Protein AF-A0A2P2KNF9-F1 (afdb_monomer_lite)

Sequence (107 aa):
MLKNIFIEVKRKFETALGILKKEKITIDPEDPAAVAQYAKVMKTIREKADLFSESQRIKYTIDTRTKDIPDARAYLTTLREIRIKYALSFYFLVSALFMLLVLHLRP

Structure (mmCIF, N/CA/C/O backbone):
data_AF-A0A2P2KNF9-F1
#
_entry.id   AF-A0A2P2KNF9-F1
#
loop_
_atom_site.group_PDB
_atom_site.id
_atom_site.type_symbol
_atom_site.label_atom_id
_atom_site.label_alt_id
_atom_site.label_comp_id
_atom_site.label_asym_id
_atom_site.label_entity_id
_atom_site.label_seq_id
_atom_site.pdbx_PDB_ins_code
_atom_site.Cartn_x
_atom_site.Cartn_y
_atom_site.Cartn_z
_atom_site.occupancy
_atom_site.B_iso_or_equiv
_atom_site.auth_seq_id
_atom_site.auth_comp_id
_atom_site.auth_asym_id
_atom_site.auth_atom_id
_atom_site.pdbx_PDB_model_num
ATOM 1 N N . MET A 1 1 ? -10.890 1.044 -20.420 1.00 74.69 1 MET A N 1
ATOM 2 C CA . MET A 1 1 ? -9.802 0.661 -19.490 1.00 74.69 1 MET A CA 1
ATOM 3 C C . MET A 1 1 ? -9.817 1.481 -18.193 1.00 74.69 1 MET A C 1
ATOM 5 O O . MET A 1 1 ? -9.957 0.883 -17.136 1.00 74.69 1 MET A O 1
ATOM 9 N N . LEU A 1 2 ? -9.790 2.823 -18.246 1.00 88.62 2 LEU A N 1
ATOM 10 C CA . LEU A 1 2 ? -9.800 3.697 -17.050 1.00 88.62 2 LEU A CA 1
ATOM 11 C C . LEU A 1 2 ? -11.006 3.503 -16.112 1.00 88.62 2 LEU A C 1
ATOM 13 O O . LEU A 1 2 ? -10.837 3.505 -14.899 1.00 88.62 2 LEU A O 1
ATOM 17 N N . LYS A 1 3 ? -12.210 3.278 -16.657 1.00 89.25 3 LYS A N 1
ATOM 18 C CA . LYS A 1 3 ? -13.431 3.045 -15.860 1.00 89.25 3 LYS A CA 1
ATOM 19 C C . LYS A 1 3 ? -13.297 1.849 -14.907 1.00 89.25 3 LYS A C 1
ATOM 21 O O . LYS A 1 3 ? -13.719 1.940 -13.762 1.00 89.25 3 LYS A O 1
ATOM 26 N N . ASN A 1 4 ? -12.679 0.756 -15.358 1.00 91.12 4 ASN A N 1
ATOM 27 C CA . ASN A 1 4 ? -12.511 -0.448 -14.539 1.00 91.12 4 ASN A CA 1
ATOM 28 C C . ASN A 1 4 ? -11.474 -0.219 -13.433 1.00 91.12 4 ASN A C 1
ATOM 30 O O . ASN A 1 4 ? -11.724 -0.583 -12.290 1.00 91.12 4 ASN A O 1
ATOM 34 N N . ILE A 1 5 ? -10.369 0.467 -13.754 1.00 91.19 5 ILE A N 1
ATOM 35 C CA . ILE A 1 5 ? -9.349 0.869 -12.773 1.00 91.19 5 ILE A CA 1
ATOM 36 C C . ILE A 1 5 ? -9.969 1.778 -11.706 1.00 91.19 5 ILE A C 1
ATOM 38 O O . ILE A 1 5 ? -9.765 1.570 -10.516 1.00 91.19 5 ILE A O 1
ATOM 42 N N . PHE A 1 6 ? -10.776 2.759 -12.117 1.00 93.75 6 PHE A N 1
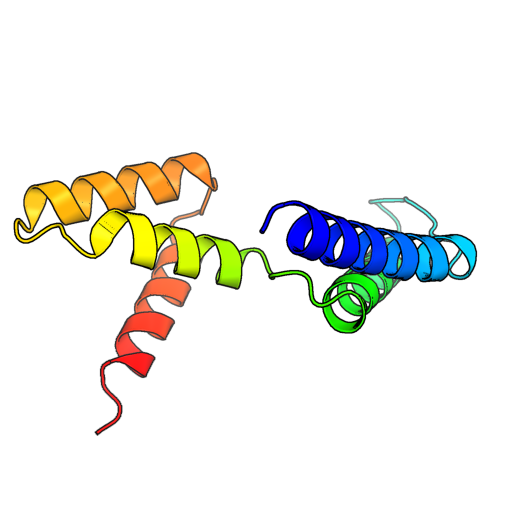ATOM 43 C CA . PHE A 1 6 ? -11.463 3.650 -11.186 1.00 93.75 6 PHE A CA 1
ATOM 44 C C . PHE A 1 6 ? -12.398 2.887 -10.239 1.00 93.75 6 PHE A C 1
ATOM 46 O O . PHE A 1 6 ? -12.366 3.125 -9.034 1.00 93.75 6 PHE A O 1
ATOM 53 N N . ILE A 1 7 ? -13.203 1.955 -10.762 1.00 95.62 7 ILE A N 1
ATOM 54 C CA . ILE A 1 7 ? -14.100 1.124 -9.944 1.00 95.62 7 ILE A CA 1
ATOM 55 C C . ILE A 1 7 ? -13.297 0.289 -8.942 1.00 95.62 7 ILE A C 1
ATOM 57 O O . ILE A 1 7 ? -13.676 0.206 -7.774 1.00 95.62 7 ILE A O 1
ATOM 61 N N . GLU A 1 8 ? -12.178 -0.295 -9.370 1.00 93.75 8 GLU A N 1
ATOM 62 C CA . GLU A 1 8 ? -11.312 -1.070 -8.486 1.00 93.75 8 GLU A CA 1
ATOM 63 C C . GLU A 1 8 ? -10.733 -0.201 -7.362 1.00 93.75 8 GLU A C 1
ATOM 65 O O . GLU A 1 8 ? -10.887 -0.543 -6.189 1.00 93.75 8 GLU A O 1
ATOM 70 N N . VAL A 1 9 ? -10.132 0.945 -7.697 1.00 93.88 9 VAL A N 1
ATOM 71 C CA . VAL A 1 9 ? -9.556 1.880 -6.716 1.00 93.88 9 VAL A CA 1
ATOM 72 C C . VAL A 1 9 ? -10.624 2.378 -5.745 1.00 93.88 9 VAL A C 1
ATOM 74 O O . VAL A 1 9 ? -10.400 2.366 -4.533 1.00 93.88 9 VAL A O 1
ATOM 77 N N . LYS A 1 10 ? -11.805 2.750 -6.254 1.00 95.44 10 LYS A N 1
ATOM 78 C CA . LYS A 1 10 ? -12.942 3.175 -5.432 1.00 95.44 10 LYS A CA 1
ATOM 79 C C . LYS A 1 10 ? -13.345 2.082 -4.442 1.00 95.44 10 LYS A C 1
ATOM 81 O O . LYS A 1 10 ? -13.464 2.364 -3.254 1.00 95.44 10 LYS A O 1
ATOM 86 N N . ARG A 1 11 ? -13.474 0.832 -4.898 1.00 96.69 11 ARG A N 1
ATOM 87 C CA . ARG A 1 11 ? -13.805 -0.311 -4.034 1.00 96.69 11 ARG A CA 1
ATOM 88 C C . ARG A 1 11 ? -12.759 -0.510 -2.933 1.00 96.69 11 ARG A C 1
ATOM 90 O O . ARG A 1 11 ? -13.128 -0.681 -1.775 1.00 96.69 11 ARG A O 1
ATOM 97 N N . LYS A 1 12 ? -11.461 -0.469 -3.266 1.00 95.50 12 LYS A N 1
ATOM 98 C CA . LYS A 1 12 ? -10.376 -0.608 -2.271 1.00 95.50 12 LYS A CA 1
ATOM 99 C C . LYS A 1 12 ? -10.440 0.511 -1.222 1.00 95.50 12 LYS A C 1
ATOM 101 O O . LYS A 1 12 ? -10.319 0.246 -0.026 1.00 95.50 12 LYS A O 1
ATOM 106 N N . PHE A 1 13 ? -10.700 1.743 -1.660 1.00 95.31 13 PHE A N 1
ATOM 107 C CA . PHE A 1 13 ? -10.858 2.905 -0.785 1.00 95.31 13 PHE A CA 1
ATOM 108 C C . PHE A 1 13 ? -12.078 2.793 0.142 1.00 95.31 13 PHE A C 1
ATOM 110 O O . PHE A 1 13 ? -11.958 2.998 1.351 1.00 95.31 13 PHE A O 1
ATOM 117 N N . GLU A 1 14 ? -13.240 2.416 -0.394 1.00 96.94 14 GLU A N 1
ATOM 118 C CA . GLU A 1 14 ? -14.473 2.239 0.382 1.00 96.94 14 GLU A CA 1
ATOM 119 C C . GLU A 1 14 ? -14.333 1.133 1.436 1.00 96.94 14 GLU A C 1
ATOM 121 O O . GLU A 1 14 ? -14.746 1.327 2.582 1.00 96.94 14 GLU A O 1
ATOM 126 N N . THR A 1 15 ? -13.684 0.014 1.097 1.00 96.62 15 THR A N 1
ATOM 127 C CA . THR A 1 15 ? -13.386 -1.060 2.056 1.00 96.62 15 THR A CA 1
ATOM 128 C C . THR A 1 15 ? -12.510 -0.565 3.207 1.00 96.62 15 THR A C 1
ATOM 130 O O . THR A 1 15 ? -12.816 -0.832 4.371 1.00 96.62 15 THR A O 1
ATOM 133 N N . ALA A 1 16 ? -11.446 0.187 2.906 1.00 94.44 16 ALA A N 1
ATOM 134 C CA . ALA A 1 16 ? -10.560 0.746 3.925 1.00 94.44 16 ALA A CA 1
ATOM 135 C C . ALA A 1 16 ? -11.303 1.726 4.849 1.00 94.44 16 ALA A C 1
ATOM 137 O O . ALA A 1 16 ? -11.242 1.590 6.073 1.00 94.44 16 ALA A O 1
ATOM 138 N N . LEU A 1 17 ? -12.069 2.662 4.276 1.00 94.50 17 LEU A N 1
ATOM 139 C CA . LEU A 1 17 ? -12.884 3.603 5.048 1.00 94.50 17 LEU A CA 1
ATOM 140 C C . LEU A 1 17 ? -13.927 2.897 5.917 1.00 94.50 17 LEU A C 1
ATOM 142 O O . LEU A 1 17 ? -14.155 3.307 7.054 1.00 94.50 17 LEU A O 1
ATOM 146 N N . GLY A 1 18 ? -14.561 1.844 5.403 1.00 95.44 18 GLY A N 1
ATOM 147 C CA . GLY A 1 18 ? -15.541 1.064 6.154 1.00 95.44 18 GLY A CA 1
ATOM 148 C C . GLY A 1 18 ? -14.953 0.424 7.414 1.00 95.44 18 GLY A C 1
ATOM 149 O O . GLY A 1 18 ? -15.643 0.342 8.429 1.00 95.44 18 GLY A O 1
ATOM 150 N N . ILE A 1 19 ? -13.685 0.007 7.371 1.00 94.88 19 ILE A N 1
ATOM 151 C CA . ILE A 1 19 ? -12.970 -0.536 8.534 1.00 94.88 19 ILE A CA 1
ATOM 152 C C . ILE A 1 19 ? -12.583 0.591 9.493 1.00 94.88 19 ILE A C 1
ATOM 154 O O . ILE A 1 19 ? -12.914 0.508 10.672 1.00 94.88 19 ILE A O 1
ATOM 158 N N . LEU A 1 20 ? -11.972 1.671 8.994 1.00 92.44 20 LEU A N 1
ATOM 159 C CA . LEU A 1 20 ? -11.537 2.810 9.817 1.00 92.44 20 LEU A CA 1
ATOM 160 C C . LEU A 1 20 ? -12.689 3.499 10.561 1.00 92.44 20 LEU A C 1
ATOM 162 O O . LEU A 1 20 ? -12.502 3.998 11.662 1.00 92.44 20 LEU A O 1
ATOM 166 N N . LYS A 1 21 ? -13.895 3.520 9.984 1.00 92.12 21 LYS A N 1
ATOM 167 C CA . LYS A 1 21 ? -15.085 4.062 10.660 1.00 92.12 21 LYS A CA 1
ATOM 168 C C . LYS A 1 21 ? -15.564 3.193 11.828 1.00 92.12 21 LYS A C 1
ATOM 170 O O . LYS A 1 21 ? -16.231 3.708 12.720 1.00 92.12 21 LYS A O 1
ATOM 175 N N . LYS A 1 22 ? -15.286 1.886 11.797 1.00 93.38 22 LYS A N 1
ATOM 176 C CA . LYS A 1 22 ? -15.703 0.925 12.834 1.00 93.38 22 LYS A CA 1
ATOM 177 C C . LYS A 1 22 ? -14.651 0.797 13.926 1.00 93.38 22 LYS A C 1
ATOM 179 O O . LYS A 1 22 ? -14.972 0.835 15.109 1.00 93.38 22 LYS A O 1
ATOM 184 N N . GLU A 1 23 ? -13.403 0.649 13.510 1.00 86.69 23 GLU A N 1
ATOM 185 C CA . GLU A 1 23 ? -12.249 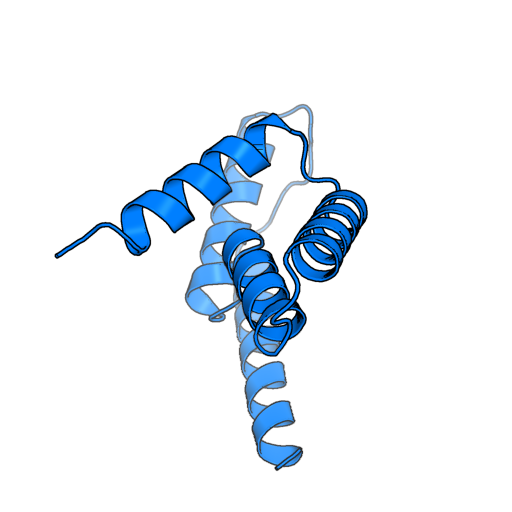0.521 14.385 1.00 86.69 23 GLU A CA 1
ATOM 186 C C . GLU A 1 23 ? -11.840 1.925 14.849 1.00 86.69 23 GLU A C 1
ATOM 188 O O . GLU A 1 23 ? -11.174 2.657 14.121 1.00 86.69 23 GLU A O 1
ATOM 193 N N . LYS A 1 24 ? -12.264 2.341 16.049 1.00 83.25 24 LYS A N 1
ATOM 194 C CA . LYS A 1 24 ? -11.765 3.579 16.669 1.00 83.25 24 LYS A CA 1
ATOM 195 C C . LYS A 1 24 ? -10.288 3.385 17.018 1.00 83.25 24 LYS A C 1
ATOM 197 O O . LYS A 1 24 ? -9.971 2.681 17.973 1.00 83.25 24 LYS A O 1
ATOM 202 N N . ILE A 1 25 ? -9.401 3.971 16.221 1.00 87.75 25 ILE A N 1
ATOM 203 C CA . ILE A 1 25 ? -7.953 3.899 16.427 1.00 87.75 25 ILE A CA 1
ATOM 204 C C . ILE A 1 25 ? -7.519 5.047 17.338 1.00 87.75 25 ILE A C 1
ATOM 206 O O . ILE A 1 25 ? -7.759 6.212 17.019 1.00 87.75 25 ILE A O 1
ATOM 210 N N . THR A 1 26 ? -6.827 4.716 18.422 1.00 88.94 26 THR A N 1
ATOM 211 C CA . THR A 1 26 ? -6.037 5.678 19.197 1.00 88.94 26 THR A CA 1
ATOM 212 C C . THR A 1 26 ? -4.632 5.743 18.601 1.00 88.94 26 THR A C 1
ATOM 214 O O . THR A 1 26 ? -4.031 4.704 18.336 1.00 88.94 26 THR A O 1
ATOM 217 N N . ILE A 1 27 ? -4.117 6.948 18.350 1.00 88.12 27 ILE A N 1
ATOM 218 C CA . ILE A 1 27 ? -2.754 7.153 17.841 1.00 88.12 27 ILE A CA 1
ATOM 219 C C . ILE A 1 27 ? -1.918 7.710 18.986 1.00 88.12 27 ILE A C 1
ATOM 221 O O . ILE A 1 27 ? -1.903 8.916 19.216 1.00 88.12 27 ILE A O 1
ATOM 225 N N . ASP A 1 28 ? -1.245 6.810 19.690 1.00 90.06 28 ASP A N 1
ATOM 226 C CA . ASP A 1 28 ? -0.282 7.131 20.737 1.00 90.06 28 ASP A CA 1
ATOM 227 C C . ASP A 1 28 ? 0.962 6.250 20.525 1.00 90.06 28 ASP A C 1
ATOM 229 O O . ASP A 1 28 ? 0.870 5.030 20.675 1.00 90.06 28 ASP A O 1
ATOM 233 N N . PRO A 1 29 ? 2.097 6.821 20.081 1.00 91.62 29 PRO A N 1
ATOM 234 C CA . PRO A 1 29 ? 3.331 6.069 19.855 1.00 91.62 29 PRO A CA 1
ATOM 235 C C . PRO A 1 29 ? 3.962 5.496 21.130 1.00 91.62 29 PRO A C 1
ATOM 237 O O . PRO A 1 29 ? 4.724 4.534 21.031 1.00 91.62 29 PRO A O 1
ATOM 240 N N . GLU A 1 30 ? 3.659 6.074 22.295 1.00 94.88 30 GLU A N 1
ATOM 241 C CA . GLU A 1 30 ? 4.256 5.692 23.578 1.00 94.88 30 GLU A CA 1
ATOM 242 C C . GLU A 1 30 ? 3.424 4.627 24.311 1.00 94.88 30 GLU A C 1
ATOM 244 O O . GLU A 1 30 ? 3.927 3.980 25.229 1.00 94.88 30 GLU A O 1
ATOM 249 N N . ASP A 1 31 ? 2.173 4.397 23.888 1.00 93.25 31 ASP A N 1
ATOM 250 C CA . ASP A 1 31 ? 1.317 3.314 24.381 1.00 93.25 31 ASP A CA 1
ATOM 251 C C . ASP A 1 31 ? 1.452 2.047 23.506 1.00 93.25 31 ASP A C 1
ATOM 253 O O . ASP A 1 31 ? 0.940 1.993 22.377 1.00 93.25 31 ASP A O 1
ATOM 257 N N . PRO A 1 32 ? 2.062 0.958 24.021 1.00 94.00 32 PRO A N 1
ATOM 258 C CA . PRO A 1 32 ? 2.205 -0.291 23.278 1.00 94.00 32 PRO A CA 1
ATOM 259 C C . PRO A 1 32 ? 0.869 -0.901 22.830 1.00 94.00 32 PRO A C 1
ATOM 261 O O . PRO A 1 32 ? 0.817 -1.565 21.787 1.00 94.00 32 PRO A O 1
ATOM 264 N N . ALA A 1 33 ? -0.213 -0.699 23.590 1.00 94.62 33 ALA A N 1
ATOM 265 C CA . ALA A 1 33 ? -1.529 -1.226 23.244 1.00 94.62 33 ALA A CA 1
ATOM 266 C C . ALA A 1 33 ? -2.129 -0.478 22.044 1.00 94.62 33 ALA A C 1
ATOM 268 O O . ALA A 1 33 ? -2.620 -1.123 21.109 1.00 94.62 33 ALA A O 1
ATOM 269 N N . ALA A 1 34 ? -2.023 0.854 22.023 1.00 92.06 34 ALA A N 1
ATOM 270 C CA . ALA A 1 34 ? -2.426 1.680 20.886 1.00 92.06 34 ALA A CA 1
ATOM 271 C C . ALA A 1 34 ? -1.634 1.320 19.617 1.00 92.06 34 ALA A C 1
ATOM 273 O O . ALA A 1 34 ? -2.226 1.109 18.551 1.00 92.06 34 ALA A O 1
ATOM 274 N N . VAL A 1 35 ? -0.314 1.138 19.731 1.00 93.00 35 VAL A N 1
ATOM 275 C CA . VAL A 1 35 ? 0.544 0.709 18.611 1.00 93.00 35 VAL A CA 1
ATOM 276 C C . VAL A 1 35 ? 0.134 -0.672 18.084 1.00 93.00 35 VAL A C 1
ATOM 278 O O . VAL A 1 35 ? -0.006 -0.864 16.869 1.00 93.00 35 VAL A O 1
ATOM 281 N N . ALA A 1 36 ? -0.108 -1.640 18.972 1.00 91.94 36 ALA A N 1
ATOM 282 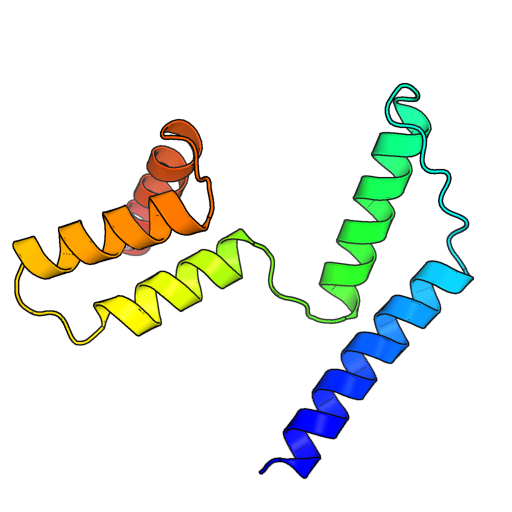C CA . ALA A 1 36 ? -0.540 -2.982 18.583 1.00 91.94 36 ALA A CA 1
ATOM 283 C C . ALA A 1 36 ? -1.919 -2.971 17.900 1.00 91.94 36 ALA A C 1
ATOM 285 O O . ALA A 1 36 ? -2.119 -3.646 16.880 1.00 91.94 36 ALA A O 1
ATOM 286 N N . GLN A 1 37 ? -2.862 -2.178 18.420 1.00 93.44 37 GLN A N 1
ATOM 287 C CA . GLN A 1 37 ? -4.181 -2.001 17.817 1.00 93.44 37 GLN A CA 1
ATOM 288 C C . GLN A 1 37 ? -4.063 -1.377 16.422 1.00 93.44 37 GLN A C 1
ATOM 290 O O . GLN A 1 37 ? -4.619 -1.917 15.461 1.00 93.44 37 GLN A O 1
ATOM 295 N N . TYR A 1 38 ? -3.294 -0.295 16.283 1.00 92.50 38 TYR A N 1
ATOM 296 C CA . TYR A 1 38 ? -3.026 0.355 15.001 1.00 92.50 38 TYR A CA 1
ATOM 297 C C . TYR A 1 38 ? -2.473 -0.645 13.977 1.00 92.50 38 TYR A C 1
ATOM 299 O O . TYR A 1 38 ? -3.013 -0.779 12.873 1.00 92.50 38 TYR A O 1
ATOM 307 N N . ALA A 1 39 ? -1.442 -1.409 14.353 1.00 90.88 39 ALA A N 1
ATOM 308 C CA . ALA A 1 39 ? -0.823 -2.400 13.477 1.00 90.88 39 ALA A CA 1
ATOM 309 C C . ALA A 1 39 ? -1.828 -3.471 13.014 1.00 90.88 39 ALA A C 1
ATOM 311 O O . ALA A 1 39 ? -1.867 -3.821 11.827 1.00 90.88 39 ALA A O 1
ATOM 312 N N . LYS A 1 40 ? -2.684 -3.953 13.924 1.00 93.62 40 LYS A N 1
ATOM 313 C CA . LYS A 1 40 ? -3.743 -4.926 13.618 1.00 93.62 40 LYS A CA 1
ATOM 314 C C . LYS A 1 40 ? -4.775 -4.361 12.641 1.00 93.62 40 LYS A C 1
ATOM 316 O O . LYS A 1 40 ? -5.135 -5.042 11.674 1.00 93.62 40 LYS A O 1
ATOM 321 N N . VAL A 1 41 ? -5.237 -3.130 12.858 1.00 93.94 41 VAL A N 1
ATOM 322 C CA . VAL A 1 41 ? -6.224 -2.489 11.977 1.00 93.94 41 VAL A CA 1
ATOM 323 C C . VAL A 1 41 ? -5.629 -2.259 10.589 1.00 93.94 41 VAL A C 1
ATOM 325 O O . VAL A 1 41 ? -6.244 -2.636 9.591 1.00 93.94 41 VAL A O 1
ATOM 328 N N . MET A 1 42 ? -4.397 -1.753 10.503 1.00 91.44 42 MET A N 1
ATOM 329 C CA . MET A 1 42 ? -3.719 -1.533 9.221 1.00 91.44 42 MET A CA 1
ATOM 330 C C . MET A 1 42 ? -3.458 -2.832 8.456 1.00 91.44 42 MET A C 1
ATOM 332 O O . MET A 1 42 ? -3.637 -2.874 7.236 1.00 91.44 42 MET A O 1
ATOM 336 N N . LYS A 1 43 ? -3.093 -3.917 9.152 1.00 91.06 43 LYS A N 1
ATOM 337 C CA . LYS A 1 43 ? -2.992 -5.250 8.541 1.00 91.06 43 LYS A CA 1
ATOM 338 C C . LYS A 1 43 ? -4.341 -5.699 7.971 1.00 91.06 43 LYS A C 1
ATOM 340 O O . LYS A 1 43 ? -4.405 -6.104 6.814 1.00 91.06 43 LYS A O 1
ATOM 345 N N . THR A 1 44 ? -5.412 -5.545 8.746 1.00 93.94 44 THR A N 1
ATOM 346 C CA . THR A 1 44 ? -6.774 -5.925 8.336 1.00 93.94 44 THR A CA 1
ATOM 347 C C . THR A 1 44 ? -7.237 -5.139 7.109 1.00 93.94 44 THR A C 1
ATOM 349 O O . THR A 1 44 ? -7.807 -5.719 6.186 1.00 93.94 44 THR A O 1
ATOM 352 N N . ILE A 1 45 ? -6.974 -3.829 7.069 1.00 93.62 45 ILE A N 1
ATOM 353 C CA . ILE A 1 45 ? -7.272 -2.985 5.905 1.00 93.62 45 ILE A CA 1
ATOM 354 C C . ILE A 1 45 ? -6.513 -3.489 4.683 1.00 93.62 45 ILE A C 1
ATOM 356 O O . ILE A 1 45 ? -7.121 -3.667 3.631 1.00 93.62 45 ILE A O 1
ATOM 360 N N . ARG A 1 46 ? -5.208 -3.753 4.820 1.00 92.25 46 ARG A N 1
ATOM 361 C CA . ARG A 1 46 ? -4.373 -4.224 3.712 1.00 92.25 46 ARG A CA 1
ATOM 362 C C . ARG A 1 46 ? -4.916 -5.513 3.098 1.00 92.25 46 ARG A C 1
ATOM 364 O O . ARG A 1 46 ? -5.047 -5.590 1.882 1.00 92.25 46 ARG A O 1
ATOM 371 N N . GLU A 1 47 ? -5.259 -6.483 3.937 1.00 91.31 47 GLU A N 1
ATOM 372 C CA . GLU A 1 47 ? -5.776 -7.784 3.503 1.00 91.31 47 GLU A CA 1
ATOM 373 C C . GLU A 1 47 ? -7.173 -7.660 2.879 1.00 91.31 47 GLU A C 1
ATOM 375 O O . GLU A 1 47 ? -7.408 -8.162 1.784 1.00 91.31 47 GLU A O 1
ATOM 380 N N . LYS A 1 48 ? -8.101 -6.946 3.528 1.00 94.19 48 LYS A N 1
ATOM 381 C CA . LYS A 1 48 ? -9.492 -6.847 3.052 1.00 94.19 48 LYS A CA 1
ATOM 382 C C . LYS A 1 48 ? -9.662 -5.952 1.830 1.00 94.19 48 LYS A C 1
ATOM 384 O O . LYS A 1 48 ? -10.541 -6.207 1.011 1.00 94.19 48 LYS A O 1
ATOM 389 N N . ALA A 1 49 ? -8.866 -4.893 1.718 1.00 93.50 49 ALA A N 1
ATOM 390 C CA . ALA A 1 49 ? -8.882 -4.007 0.561 1.00 93.50 49 ALA A CA 1
ATOM 391 C C . ALA A 1 49 ? -7.938 -4.479 -0.557 1.00 93.50 49 ALA A C 1
ATOM 393 O O . ALA A 1 49 ? -7.801 -3.764 -1.547 1.00 93.50 49 ALA A O 1
ATOM 394 N N . ASP A 1 50 ? -7.305 -5.653 -0.422 1.00 90.94 50 ASP A N 1
ATOM 395 C CA . ASP A 1 50 ? -6.373 -6.201 -1.415 1.00 90.94 50 ASP A CA 1
ATOM 396 C C . ASP A 1 50 ? -5.299 -5.165 -1.817 1.00 90.94 50 ASP A C 1
ATOM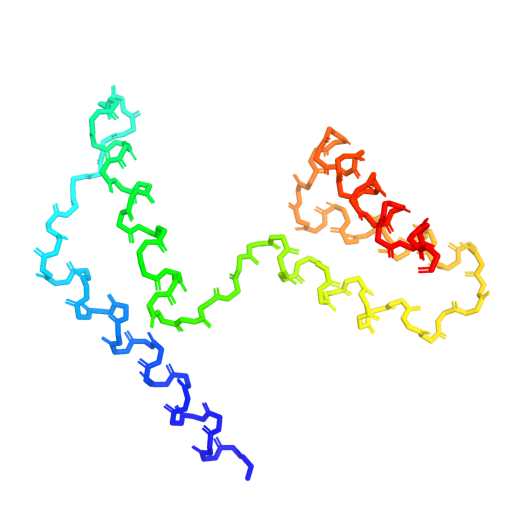 398 O O . ASP A 1 50 ? -5.057 -4.848 -2.988 1.00 90.94 50 ASP A O 1
ATOM 402 N N . LEU A 1 51 ? -4.717 -4.520 -0.803 1.00 88.56 51 LEU A N 1
ATOM 403 C CA . LEU A 1 51 ? -3.652 -3.542 -0.983 1.00 88.56 51 LEU A CA 1
ATOM 404 C C . LEU A 1 51 ? -2.309 -4.260 -0.936 1.00 88.56 51 LEU A C 1
ATOM 406 O O . LEU A 1 51 ? -2.045 -5.051 -0.033 1.00 88.56 51 LEU A O 1
ATOM 410 N N . PHE A 1 52 ? -1.416 -3.915 -1.861 1.00 81.88 52 PHE A N 1
ATOM 411 C CA . PHE A 1 52 ? -0.051 -4.420 -1.804 1.00 81.88 52 PHE A CA 1
ATOM 412 C C . PHE A 1 52 ? 0.639 -4.019 -0.499 1.00 81.88 52 PHE A C 1
ATOM 414 O O . PHE A 1 52 ? 0.583 -2.854 -0.088 1.00 81.88 52 PHE A O 1
ATOM 421 N N . SER A 1 53 ? 1.340 -4.973 0.111 1.00 80.94 53 SER A N 1
ATOM 422 C CA . SER A 1 53 ? 2.342 -4.681 1.133 1.00 80.94 53 SER A CA 1
ATOM 423 C C . SER A 1 53 ? 3.515 -3.907 0.532 1.00 80.94 53 SER A C 1
ATOM 425 O O . SER A 1 53 ? 3.765 -3.971 -0.673 1.00 80.94 53 SER A O 1
ATOM 427 N N . GLU A 1 54 ? 4.279 -3.206 1.371 1.00 79.00 54 GLU A N 1
ATOM 428 C CA . GLU A 1 54 ? 5.476 -2.500 0.902 1.00 79.00 54 GLU A CA 1
ATOM 429 C C . GLU A 1 54 ? 6.469 -3.458 0.234 1.00 79.00 54 GLU A C 1
ATOM 431 O O . GLU A 1 54 ? 6.991 -3.156 -0.835 1.00 79.00 54 GLU A O 1
ATOM 436 N N . SER A 1 55 ? 6.641 -4.672 0.767 1.00 78.69 55 SER A N 1
ATOM 437 C CA . SER A 1 55 ? 7.474 -5.706 0.141 1.00 78.69 55 SER A CA 1
ATOM 438 C C . SER A 1 55 ? 6.970 -6.107 -1.250 1.00 78.69 55 SER A C 1
ATOM 440 O O . SER A 1 55 ? 7.771 -6.246 -2.172 1.00 78.69 55 SER A O 1
ATOM 442 N N . GLN A 1 56 ? 5.653 -6.257 -1.435 1.00 83.56 56 GLN A N 1
ATOM 443 C CA . GLN A 1 56 ? 5.067 -6.551 -2.749 1.00 83.56 56 GLN A CA 1
ATOM 444 C C . GLN A 1 56 ? 5.261 -5.386 -3.730 1.00 83.56 56 GLN A C 1
ATOM 446 O O . GLN A 1 56 ? 5.593 -5.623 -4.891 1.00 83.56 56 GLN A O 1
ATOM 451 N N . ARG A 1 57 ? 5.120 -4.134 -3.273 1.00 84.81 57 ARG A N 1
ATOM 452 C CA . ARG A 1 57 ? 5.378 -2.933 -4.090 1.00 84.81 57 ARG A CA 1
ATOM 453 C C . ARG A 1 57 ? 6.839 -2.831 -4.513 1.00 84.81 57 ARG A C 1
ATOM 455 O O . ARG A 1 57 ? 7.116 -2.516 -5.671 1.00 84.81 57 ARG A O 1
ATOM 462 N N . ILE A 1 58 ? 7.764 -3.105 -3.595 1.00 84.62 58 ILE A N 1
ATOM 463 C CA . ILE A 1 58 ? 9.203 -3.122 -3.876 1.00 84.62 58 ILE A CA 1
ATOM 464 C C . ILE A 1 58 ? 9.514 -4.213 -4.897 1.00 84.62 58 ILE A C 1
ATOM 466 O O . ILE A 1 58 ? 10.148 -3.910 -5.903 1.00 84.62 58 ILE A O 1
ATOM 470 N N . LYS A 1 59 ? 9.011 -5.439 -4.696 1.00 86.38 59 LYS A N 1
ATOM 471 C CA . LYS A 1 59 ? 9.185 -6.538 -5.656 1.00 86.38 59 LYS A CA 1
ATOM 472 C C . LYS A 1 59 ? 8.681 -6.143 -7.045 1.00 86.38 59 LYS A C 1
ATOM 474 O O . LYS A 1 59 ? 9.441 -6.204 -7.999 1.00 86.38 59 LYS A O 1
ATOM 479 N N . TYR A 1 60 ? 7.444 -5.655 -7.140 1.00 87.94 60 TYR A N 1
ATOM 480 C CA . TYR A 1 60 ? 6.871 -5.192 -8.405 1.00 87.94 60 TYR A CA 1
ATOM 481 C C . TYR A 1 60 ? 7.731 -4.103 -9.065 1.00 87.94 60 TYR A C 1
ATOM 483 O O . TYR A 1 60 ? 7.924 -4.104 -10.277 1.00 87.94 60 TYR A O 1
ATOM 491 N N . THR A 1 61 ? 8.275 -3.176 -8.275 1.00 90.00 61 THR A N 1
ATOM 492 C CA . THR A 1 61 ? 9.140 -2.099 -8.777 1.00 90.00 61 THR A CA 1
ATOM 493 C C . THR A 1 61 ? 10.487 -2.621 -9.269 1.00 90.00 61 THR A C 1
ATOM 495 O O . THR A 1 61 ? 10.977 -2.122 -10.276 1.00 90.00 61 THR A O 1
ATOM 498 N N . ILE A 1 62 ? 11.081 -3.605 -8.588 1.00 90.31 62 ILE A N 1
ATOM 499 C CA . ILE A 1 62 ? 12.291 -4.290 -9.058 1.00 90.31 62 ILE A CA 1
ATOM 500 C C . ILE A 1 62 ? 11.971 -4.978 -10.380 1.00 90.31 62 ILE A C 1
ATOM 502 O O . ILE A 1 62 ? 12.524 -4.576 -11.397 1.00 90.31 62 ILE A O 1
ATOM 506 N N . ASP A 1 63 ? 10.997 -5.893 -10.381 1.00 92.00 63 ASP A N 1
ATOM 507 C CA . ASP A 1 63 ? 10.616 -6.680 -11.555 1.00 92.00 63 ASP A CA 1
ATOM 508 C C . ASP A 1 63 ? 10.369 -5.769 -12.767 1.00 92.00 63 ASP A C 1
ATOM 510 O O . ASP A 1 63 ? 10.949 -5.969 -13.826 1.00 92.00 63 ASP A O 1
ATOM 514 N N . THR A 1 64 ? 9.570 -4.709 -12.611 1.00 94.31 64 THR A N 1
ATOM 515 C CA . THR A 1 64 ? 9.243 -3.796 -13.722 1.00 94.31 64 THR A CA 1
ATOM 516 C C . THR A 1 64 ? 10.401 -2.923 -14.185 1.00 94.31 64 THR A C 1
ATOM 518 O O . THR A 1 64 ? 10.464 -2.603 -15.369 1.00 94.31 64 THR A O 1
ATOM 521 N N . ARG A 1 65 ? 11.302 -2.507 -13.290 1.00 93.44 65 ARG A N 1
ATOM 522 C CA . ARG A 1 65 ? 12.415 -1.615 -13.654 1.00 93.44 65 ARG A CA 1
ATOM 523 C C . ARG A 1 65 ? 13.649 -2.355 -14.139 1.00 93.44 65 ARG A C 1
ATOM 525 O O . ARG A 1 65 ? 14.483 -1.727 -14.778 1.00 93.44 65 ARG A O 1
ATOM 532 N N . THR A 1 66 ? 13.780 -3.641 -13.831 1.00 93.56 66 THR A N 1
ATOM 533 C CA . THR A 1 66 ? 14.963 -4.424 -14.195 1.00 93.56 66 THR A CA 1
ATOM 534 C C . THR A 1 66 ? 14.711 -5.473 -15.270 1.00 93.56 66 THR A C 1
ATOM 536 O O . THR A 1 66 ? 15.683 -6.019 -15.782 1.00 93.56 66 THR A O 1
ATOM 539 N N . LYS A 1 67 ? 13.446 -5.758 -15.622 1.00 92.81 67 LYS A N 1
ATOM 540 C CA . LYS A 1 67 ? 13.060 -6.814 -16.578 1.00 92.81 67 LYS A CA 1
ATOM 541 C C . LYS A 1 67 ? 13.878 -6.813 -17.870 1.00 92.81 67 LYS A C 1
ATOM 543 O O . LYS A 1 67 ? 14.293 -7.872 -18.322 1.00 92.81 67 LYS A O 1
ATOM 548 N N . ASP A 1 68 ? 14.096 -5.632 -18.438 1.00 93.88 68 ASP A N 1
ATOM 549 C CA . ASP A 1 68 ? 14.692 -5.467 -19.764 1.00 93.88 68 ASP A CA 1
ATOM 550 C C . ASP A 1 68 ? 16.150 -4.972 -19.692 1.00 93.88 68 ASP A C 1
ATOM 552 O O . ASP A 1 68 ? 16.664 -4.421 -20.664 1.00 93.88 68 ASP A O 1
ATOM 556 N N . ILE A 1 69 ? 16.823 -5.131 -18.542 1.00 93.69 69 ILE A N 1
ATOM 557 C CA . ILE A 1 69 ? 18.226 -4.734 -18.357 1.00 93.69 69 ILE A CA 1
ATOM 558 C C . ILE A 1 69 ? 19.141 -5.961 -18.518 1.00 93.69 69 ILE A C 1
ATOM 560 O O . ILE A 1 69 ? 19.241 -6.764 -17.590 1.00 93.69 69 ILE A O 1
ATOM 564 N N . PRO A 1 70 ? 19.847 -6.108 -19.655 1.00 89.56 70 PRO A N 1
ATOM 565 C CA . PRO A 1 70 ? 20.760 -7.230 -19.875 1.00 89.56 70 PRO A CA 1
ATOM 566 C C . PRO A 1 70 ? 22.145 -7.017 -19.241 1.00 89.56 70 PRO A C 1
ATOM 568 O O . PRO A 1 70 ? 22.853 -7.982 -18.968 1.00 89.56 70 PRO A O 1
ATOM 571 N N . ASP A 1 71 ? 22.551 -5.762 -19.026 1.00 93.94 71 ASP A N 1
ATOM 572 C CA . ASP A 1 71 ? 23.862 -5.405 -18.478 1.00 93.94 71 ASP A CA 1
ATOM 573 C C . ASP A 1 71 ? 23.867 -5.415 -16.942 1.00 93.94 71 ASP A C 1
ATOM 575 O O . ASP A 1 71 ? 23.051 -4.763 -16.282 1.00 93.94 71 ASP A O 1
ATOM 579 N N . ALA A 1 72 ? 24.849 -6.106 -16.361 1.00 90.81 72 ALA A N 1
ATOM 580 C CA . ALA A 1 72 ? 24.967 -6.267 -14.916 1.00 90.81 72 ALA A CA 1
ATOM 581 C C . ALA A 1 72 ? 25.213 -4.935 -14.187 1.00 90.81 72 ALA A C 1
ATOM 583 O O . ALA A 1 72 ? 24.698 -4.731 -13.084 1.00 90.81 72 ALA A O 1
ATOM 584 N N . ARG A 1 73 ? 25.976 -4.008 -14.784 1.00 92.94 73 ARG A N 1
ATOM 585 C CA . ARG A 1 73 ? 26.262 -2.713 -14.150 1.00 92.94 73 ARG A CA 1
ATOM 586 C C . ARG A 1 73 ? 24.991 -1.875 -14.054 1.00 92.94 73 ARG A C 1
ATOM 588 O O . ARG A 1 73 ? 24.672 -1.399 -12.965 1.00 92.94 73 ARG A O 1
ATOM 595 N N . ALA A 1 74 ? 24.258 -1.735 -15.155 1.00 91.50 74 ALA A N 1
ATOM 596 C CA . ALA A 1 74 ? 22.982 -1.031 -15.193 1.00 91.50 74 ALA A CA 1
ATOM 597 C C . ALA A 1 74 ? 21.974 -1.641 -14.205 1.00 91.50 74 ALA A C 1
ATOM 599 O O . ALA A 1 74 ? 21.366 -0.906 -13.427 1.00 91.50 74 ALA A O 1
ATOM 600 N N . TYR A 1 75 ? 21.877 -2.973 -14.149 1.00 90.62 75 TYR A N 1
ATOM 601 C CA . TYR A 1 75 ? 20.984 -3.680 -13.228 1.00 90.62 75 TYR A CA 1
ATOM 602 C C . TYR A 1 75 ? 21.289 -3.334 -11.761 1.00 90.62 75 TYR A C 1
ATOM 604 O O . TYR A 1 75 ? 20.403 -2.933 -10.998 1.00 90.62 75 TYR A O 1
ATOM 612 N N . LEU A 1 76 ? 22.564 -3.423 -11.363 1.00 92.00 76 LEU A N 1
ATOM 613 C CA . LEU A 1 76 ? 23.001 -3.109 -9.999 1.00 92.00 76 LEU A CA 1
ATOM 614 C C . LEU A 1 76 ? 22.820 -1.624 -9.652 1.00 92.00 76 LEU A C 1
ATOM 616 O O . LEU A 1 76 ? 22.455 -1.298 -8.516 1.00 92.00 76 LEU A O 1
ATOM 620 N N . THR A 1 77 ? 23.032 -0.719 -10.610 1.00 93.69 77 THR A N 1
ATOM 621 C CA . THR A 1 77 ? 22.760 0.713 -10.429 1.00 93.69 77 THR A CA 1
ATOM 622 C C . THR A 1 77 ? 21.273 0.963 -10.175 1.00 93.69 77 THR A C 1
ATOM 624 O O . THR A 1 77 ? 20.934 1.634 -9.198 1.00 93.69 77 THR A O 1
ATOM 627 N N . THR A 1 78 ? 20.379 0.353 -10.956 1.00 91.94 78 THR A N 1
ATOM 628 C CA . THR A 1 78 ? 18.926 0.474 -10.758 1.00 91.94 78 THR A CA 1
ATOM 629 C C . THR A 1 78 ? 18.483 -0.082 -9.401 1.00 91.94 78 THR A C 1
ATOM 631 O O . THR A 1 78 ? 17.694 0.559 -8.701 1.00 91.94 78 THR A O 1
ATOM 634 N N . LEU A 1 79 ? 19.025 -1.221 -8.958 1.00 90.81 79 LEU A N 1
ATOM 635 C CA . LEU A 1 79 ? 18.739 -1.745 -7.616 1.00 90.81 79 LEU A CA 1
ATOM 636 C C . LEU A 1 79 ? 19.195 -0.793 -6.503 1.00 90.81 79 LEU A C 1
ATOM 638 O O . LEU A 1 79 ? 18.483 -0.613 -5.510 1.00 90.81 79 LEU A O 1
ATOM 642 N N . ARG A 1 80 ? 20.357 -0.148 -6.662 1.00 87.19 80 ARG A N 1
ATOM 643 C CA . ARG A 1 80 ? 20.850 0.852 -5.704 1.00 87.19 80 ARG A CA 1
ATOM 644 C C . ARG A 1 80 ? 19.906 2.052 -5.609 1.00 87.19 80 ARG A C 1
ATOM 646 O O . ARG A 1 80 ? 19.640 2.517 -4.501 1.00 87.19 80 ARG A O 1
ATOM 653 N N . GLU A 1 81 ? 19.386 2.536 -6.731 1.00 91.44 81 GLU A N 1
ATOM 654 C CA . GLU A 1 81 ? 18.412 3.635 -6.756 1.00 91.44 81 GLU A CA 1
ATOM 655 C C . GLU A 1 81 ? 17.096 3.251 -6.078 1.00 91.44 81 GLU A C 1
ATOM 657 O O . GLU A 1 81 ? 16.579 4.013 -5.258 1.00 91.44 81 GLU A O 1
ATOM 662 N N . ILE A 1 82 ? 16.581 2.048 -6.362 1.00 88.06 82 ILE A N 1
ATOM 663 C CA . ILE A 1 82 ? 15.390 1.513 -5.691 1.00 88.06 82 ILE A CA 1
ATOM 664 C C . ILE A 1 82 ? 15.639 1.455 -4.177 1.00 88.06 82 ILE A C 1
ATOM 666 O O . ILE A 1 82 ? 14.820 1.951 -3.406 1.00 88.06 82 ILE A O 1
ATOM 670 N N . ARG A 1 83 ? 16.796 0.957 -3.725 1.00 83.56 83 ARG A N 1
ATOM 671 C CA . ARG A 1 83 ? 17.142 0.929 -2.293 1.00 83.56 83 ARG A CA 1
ATOM 672 C C . ARG A 1 83 ? 17.067 2.315 -1.647 1.00 83.56 83 ARG A C 1
ATOM 674 O O . ARG A 1 83 ? 16.466 2.453 -0.584 1.00 83.56 83 ARG A O 1
ATOM 681 N N . ILE A 1 84 ? 17.689 3.319 -2.271 1.00 85.00 84 ILE A N 1
ATOM 682 C CA . ILE A 1 84 ? 17.716 4.697 -1.756 1.00 85.00 84 ILE A CA 1
ATOM 683 C C . ILE A 1 84 ? 16.293 5.257 -1.681 1.00 85.00 84 ILE A C 1
ATOM 685 O O . ILE A 1 84 ? 15.908 5.813 -0.656 1.00 85.00 84 ILE A O 1
ATOM 689 N N . LYS A 1 85 ? 15.492 5.052 -2.732 1.00 85.56 85 LYS A N 1
ATOM 690 C CA . LYS A 1 85 ? 14.122 5.566 -2.821 1.00 85.56 85 LYS A CA 1
ATOM 691 C C . LYS A 1 85 ? 13.197 5.032 -1.723 1.00 85.56 85 LYS A C 1
ATOM 693 O O . LYS A 1 85 ? 12.375 5.786 -1.218 1.00 85.56 85 LYS A O 1
ATOM 698 N N . TYR A 1 86 ? 13.310 3.753 -1.371 1.00 81.25 86 TYR A N 1
ATOM 699 C CA . TYR A 1 86 ? 12.443 3.123 -0.365 1.00 81.25 86 TYR A CA 1
ATOM 700 C C . TYR A 1 86 ? 13.035 3.143 1.051 1.00 81.25 86 TYR A C 1
ATOM 702 O O . TYR A 1 86 ? 12.512 2.463 1.929 1.00 81.25 86 TYR A O 1
ATOM 710 N N . ALA A 1 87 ? 14.127 3.892 1.271 1.00 71.62 87 ALA A N 1
ATOM 711 C CA . ALA A 1 87 ? 14.842 3.966 2.549 1.00 71.62 87 ALA A CA 1
ATOM 712 C C . ALA A 1 87 ? 15.124 2.581 3.168 1.00 71.62 87 ALA A C 1
ATOM 714 O O . ALA A 1 87 ? 15.146 2.411 4.387 1.00 71.62 87 ALA A O 1
ATOM 715 N N . LEU A 1 88 ? 15.337 1.570 2.318 1.00 66.50 88 LEU A N 1
ATOM 716 C CA . LEU A 1 88 ? 15.603 0.207 2.756 1.00 66.50 88 LEU A CA 1
ATOM 717 C C . LEU A 1 88 ? 16.985 0.183 3.408 1.00 66.50 88 LEU A C 1
ATOM 719 O O . LEU A 1 88 ? 18.005 0.340 2.727 1.00 66.50 88 LEU A O 1
ATOM 723 N N . SER A 1 89 ? 17.026 -0.005 4.730 1.00 59.59 89 SER A N 1
ATOM 724 C CA . SER A 1 89 ? 18.286 -0.253 5.426 1.00 59.59 89 SER A CA 1
ATOM 725 C C . SER A 1 89 ? 18.919 -1.535 4.879 1.00 59.59 89 SER A C 1
ATOM 727 O O . SER A 1 89 ? 18.230 -2.448 4.413 1.00 59.59 89 SER A O 1
ATOM 729 N N . PHE A 1 90 ? 20.250 -1.611 4.925 1.00 52.72 90 PHE A N 1
ATOM 730 C CA . PHE A 1 90 ? 21.015 -2.746 4.398 1.00 52.72 90 PHE A CA 1
ATOM 731 C C . PHE A 1 90 ? 20.490 -4.108 4.907 1.00 52.72 90 PHE A C 1
ATOM 733 O O . PHE A 1 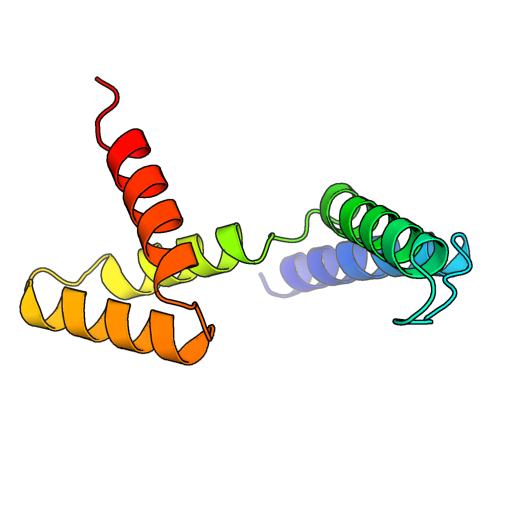90 ? 20.454 -5.077 4.154 1.00 52.72 90 PHE A O 1
ATOM 740 N N . TYR A 1 91 ? 19.975 -4.151 6.141 1.00 53.34 91 TYR A N 1
ATOM 741 C CA . TYR A 1 91 ? 19.414 -5.343 6.784 1.00 53.34 91 TYR A CA 1
ATOM 742 C C . TYR A 1 91 ? 18.146 -5.891 6.104 1.00 53.34 91 TYR A C 1
ATOM 744 O O . TYR A 1 91 ? 18.001 -7.101 5.931 1.00 53.34 91 TYR A O 1
ATOM 752 N N . PHE A 1 92 ? 17.240 -5.015 5.658 1.00 54.66 92 PHE A N 1
ATOM 753 C CA . PHE A 1 92 ? 16.023 -5.434 4.951 1.00 54.66 92 PHE A CA 1
ATOM 754 C C . PHE A 1 92 ? 16.322 -5.948 3.540 1.00 54.66 92 PHE A C 1
ATOM 756 O O . PHE A 1 92 ? 15.611 -6.816 3.032 1.00 54.66 92 PHE A O 1
ATOM 763 N N . LEU A 1 93 ? 17.395 -5.451 2.921 1.00 49.97 93 LEU A N 1
ATOM 764 C CA . LEU A 1 93 ? 17.807 -5.861 1.584 1.00 49.97 93 LEU A CA 1
ATOM 765 C C . LEU A 1 93 ? 18.430 -7.259 1.582 1.00 49.97 93 LEU A C 1
ATOM 767 O O . LEU A 1 93 ? 18.125 -8.022 0.679 1.00 49.97 93 LEU A O 1
ATOM 771 N N . VAL A 1 94 ? 19.214 -7.634 2.601 1.00 56.41 94 VAL A N 1
ATOM 772 C CA . VAL A 1 94 ? 19.738 -9.008 2.739 1.00 56.41 94 VAL A CA 1
ATOM 773 C C . VAL A 1 94 ? 18.595 -10.016 2.863 1.00 56.41 94 VAL A C 1
ATOM 775 O O . VAL A 1 94 ? 18.614 -11.031 2.178 1.00 56.41 94 VAL A O 1
ATOM 778 N N . SER A 1 95 ? 17.558 -9.708 3.647 1.00 53.50 95 SER A N 1
ATOM 779 C CA . SER A 1 95 ? 16.362 -10.557 3.753 1.00 53.50 95 SER A CA 1
ATOM 780 C C . SER A 1 95 ? 15.581 -10.638 2.433 1.00 53.50 95 SER A C 1
ATOM 782 O O . SER A 1 95 ? 15.202 -11.726 2.005 1.00 53.50 95 SER A O 1
ATOM 784 N N . ALA A 1 96 ? 15.408 -9.517 1.724 1.00 50.91 96 ALA A N 1
ATOM 785 C CA . ALA A 1 96 ? 14.744 -9.500 0.418 1.00 50.91 96 ALA A CA 1
ATOM 786 C C . ALA A 1 96 ? 15.549 -10.232 -0.674 1.00 50.91 96 ALA A C 1
ATOM 788 O O . ALA A 1 96 ? 14.962 -10.947 -1.486 1.00 50.91 96 ALA A O 1
ATOM 789 N N . LEU A 1 97 ? 16.881 -10.102 -0.676 1.00 56.06 97 LEU A N 1
ATOM 790 C CA . LEU A 1 97 ? 17.771 -10.836 -1.577 1.00 56.06 97 LEU A CA 1
ATOM 791 C C . LEU A 1 97 ? 17.754 -12.331 -1.249 1.00 56.06 97 LEU A C 1
ATOM 793 O O . LEU A 1 97 ? 17.681 -13.143 -2.161 1.00 56.06 97 LEU A O 1
ATOM 797 N N . PHE A 1 98 ? 17.748 -12.696 0.037 1.00 52.00 98 PHE A N 1
ATOM 798 C CA . PHE A 1 98 ? 17.613 -14.082 0.487 1.00 52.00 98 PHE A CA 1
ATOM 799 C C . PHE A 1 98 ? 16.259 -14.665 0.064 1.00 52.00 98 PHE A C 1
ATOM 801 O O . PHE A 1 98 ? 16.196 -15.785 -0.428 1.00 52.00 98 PHE A O 1
ATOM 808 N N . MET A 1 99 ? 15.178 -13.884 0.147 1.00 47.34 99 MET A N 1
ATOM 809 C CA . MET A 1 99 ? 13.848 -14.293 -0.309 1.00 47.34 99 MET A CA 1
ATOM 810 C C . MET A 1 99 ? 13.781 -14.463 -1.839 1.00 47.34 99 MET A C 1
ATOM 812 O O . MET A 1 99 ? 13.168 -15.416 -2.316 1.00 47.34 99 MET A O 1
ATOM 816 N N . LEU A 1 100 ? 14.439 -13.592 -2.614 1.00 47.59 100 LEU A N 1
ATOM 817 C CA . LEU A 1 100 ? 14.555 -13.716 -4.075 1.00 47.59 100 LEU A CA 1
ATOM 818 C C . LEU A 1 100 ? 15.425 -14.911 -4.496 1.00 47.59 100 LEU A C 1
ATOM 820 O O . LEU A 1 100 ? 15.057 -15.622 -5.431 1.00 47.59 100 LEU A O 1
ATOM 824 N N . LEU A 1 101 ? 16.524 -15.160 -3.780 1.00 41.69 101 LEU A N 1
ATOM 825 C CA . LEU A 1 101 ? 17.447 -16.272 -4.013 1.00 41.69 101 LEU A CA 1
ATOM 826 C C . LEU A 1 101 ? 16.802 -17.620 -3.643 1.00 41.69 101 LEU A C 1
ATOM 828 O O . LEU A 1 101 ? 16.933 -18.581 -4.388 1.00 41.69 101 LEU A O 1
ATOM 832 N N . VAL A 1 102 ? 15.997 -17.674 -2.576 1.00 44.31 102 VAL A N 1
ATOM 833 C CA . VAL A 1 102 ? 15.188 -18.855 -2.211 1.00 44.31 102 VAL A CA 1
ATOM 834 C C . VAL A 1 102 ? 14.056 -19.120 -3.214 1.00 44.31 102 VAL A C 1
ATOM 836 O O . VAL A 1 102 ? 13.711 -20.276 -3.449 1.00 44.31 102 VAL A O 1
ATOM 839 N N . LEU A 1 103 ? 13.481 -18.083 -3.834 1.00 42.47 103 LEU A N 1
ATOM 840 C CA . LEU A 1 103 ? 12.434 -18.240 -4.854 1.00 42.47 103 LEU A CA 1
ATOM 841 C C . LEU A 1 103 ? 12.976 -18.643 -6.237 1.00 42.47 103 LEU A C 1
ATOM 843 O O . LEU A 1 103 ? 12.239 -19.267 -6.991 1.00 42.47 103 LEU A O 1
ATOM 847 N N . HIS A 1 104 ? 14.235 -18.327 -6.559 1.00 45.16 104 HIS A N 1
ATOM 848 C CA . HIS A 1 104 ? 14.893 -18.725 -7.817 1.00 45.16 104 HIS A CA 1
ATOM 849 C C . HIS A 1 104 ? 15.706 -20.030 -7.709 1.00 45.16 104 HIS A C 1
ATOM 851 O O . HIS A 1 104 ? 16.218 -20.503 -8.717 1.00 45.16 104 HIS A O 1
ATOM 857 N N . LEU A 1 105 ? 15.825 -20.614 -6.509 1.00 35.97 105 LEU A N 1
ATOM 858 C CA . LEU A 1 105 ? 16.532 -21.880 -6.255 1.00 35.97 105 LEU A CA 1
ATOM 859 C C . LEU A 1 105 ? 15.607 -23.040 -5.852 1.00 35.97 105 LEU A C 1
ATOM 861 O O . LEU A 1 105 ? 16.095 -24.074 -5.394 1.00 35.97 105 LEU A O 1
ATOM 865 N N . ARG A 1 106 ? 14.281 -22.911 -6.003 1.00 31.36 106 ARG A N 1
ATOM 866 C CA . ARG A 1 106 ? 13.417 -24.100 -5.952 1.00 31.36 106 ARG A CA 1
ATOM 867 C C . ARG A 1 106 ? 13.478 -24.819 -7.309 1.00 31.36 106 ARG A C 1
ATOM 869 O O . ARG A 1 106 ? 13.285 -24.133 -8.311 1.00 31.36 106 ARG A O 1
ATOM 876 N N . PRO A 1 107 ? 13.778 -26.132 -7.328 1.00 40.88 107 PRO A N 1
ATOM 877 C CA . PRO A 1 107 ? 13.827 -26.928 -8.553 1.00 40.88 107 PRO A CA 1
ATOM 878 C C . PRO A 1 107 ? 12.465 -26.999 -9.251 1.00 40.88 107 PRO A C 1
ATOM 880 O O . PRO A 1 107 ? 11.431 -26.891 -8.547 1.00 40.88 107 PRO A O 1
#

pLDDT: mean 82.77, std 17.08, range [31.36, 96.94]

Foldseek 3Di:
DVVVVVVLVVQLVVLLVVLCVVQPQDDDPVDPVSVVSVVVSVVVSCVRSVNDDPLRVLVVLLCVVQVPPPDPVVSVVSVVVSCVVSVPDPVNVVVSVVVVVVVVPDD

Organism: Rhizophora mucronata (NCBI:tx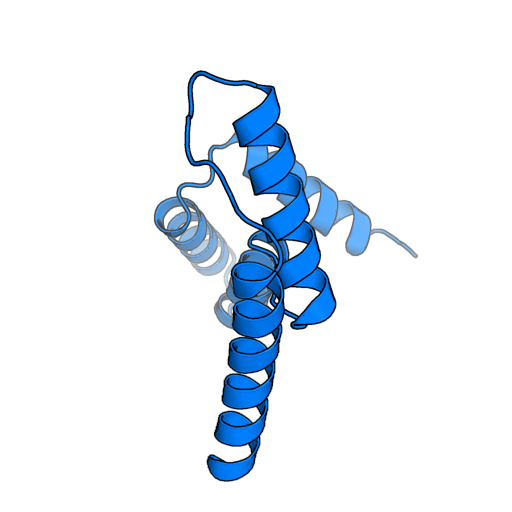id61149)

Secondary structure (DSSP, 8-state):
-HHHHHHHHHHHHHHHHHHHTTS-----SS-HHHHHHHHHHHHHHHHHTTPPPHHHHHHHHHHHHHTT---HHHHHHHHHHHHHHTT--HHHHHHHHHHHHHHHS--

InterPro domains:
  IPR031432 MALE GAMETOPHYTE DEFECTIVE 1 [PF15704] (1-88)
  IPR031432 MALE GAMETOPHYTE DEFECTIVE 1 [PTHR36013] (1-89)

Radius of gyration: 18.13 Å; chains: 1; bounding box: 42×34×44 Å